Protein AF-I0IQF1-F1 (afdb_monomer_lite)

Organism: Leptospirillum ferrooxidans (strain C2-3) (NCBI:txid1162668)

Foldseek 3Di:
DVVVVVLLVVLLQVLLQCLLVPPADLAFDPDPVRLVVRLVVLLVRSLVVLVCSCVVSVPPVCSLSSLVSSLNSSLNNLVPDPDDPDDSVVSNVSSVVSSVVSD

Radius of gyration: 14.23 Å; chains: 1; bounding box: 28×23×43 Å

Sequence (103 aa):
METTQVKKEEIIMKAEKKGRLALIDPAPDPTEDGLISWKQNVRGYFGAVCDDLVMEYHAPELRGEILDALERGCEVLINRQPVMDVPHEEAIRHLKEVFAELH

pLDDT: mean 93.73, std 7.67, range [54.53, 98.56]

Structure (mmCIF, N/CA/C/O backbone):
data_AF-I0IQF1-F1
#
_entry.id   AF-I0IQF1-F1
#
loop_
_atom_site.group_PDB
_atom_site.id
_atom_site.type_symbol
_atom_site.label_atom_id
_atom_site.label_alt_id
_atom_site.label_comp_id
_atom_site.label_asym_id
_atom_site.label_entity_id
_atom_site.label_seq_id
_atom_site.pdbx_PDB_ins_code
_atom_site.Cartn_x
_atom_site.Cartn_y
_atom_site.Cartn_z
_atom_site.occupancy
_atom_site.B_iso_or_equiv
_atom_site.auth_seq_id
_atom_site.auth_comp_id
_atom_site.auth_asym_id
_atom_site.auth_atom_id
_atom_site.pdbx_PDB_model_num
ATOM 1 N N . MET A 1 1 ? -13.685 -4.953 28.290 1.00 54.53 1 MET A N 1
ATOM 2 C CA . MET A 1 1 ? -12.415 -4.686 27.574 1.00 54.53 1 MET A CA 1
ATOM 3 C C . MET A 1 1 ? -12.253 -5.554 26.325 1.00 54.53 1 MET A C 1
ATOM 5 O O . MET A 1 1 ? -11.610 -5.101 25.395 1.00 54.53 1 MET A O 1
ATOM 9 N N . GLU A 1 2 ? -12.892 -6.728 26.242 1.00 58.38 2 GLU A N 1
ATOM 10 C CA . GLU A 1 2 ? -12.910 -7.599 25.045 1.00 58.38 2 GLU A CA 1
ATOM 11 C C . GLU A 1 2 ? -13.448 -6.920 23.771 1.00 58.38 2 GLU A C 1
ATOM 13 O O . GLU A 1 2 ? -12.915 -7.092 22.681 1.00 58.38 2 GLU A O 1
ATOM 18 N N . THR A 1 3 ? -14.466 -6.071 23.910 1.00 62.78 3 THR A N 1
ATOM 19 C CA . THR A 1 3 ? -15.124 -5.388 22.786 1.00 62.78 3 THR A CA 1
ATOM 20 C C . THR A 1 3 ? -14.245 -4.368 22.058 1.00 62.78 3 THR A C 1
ATOM 22 O O . THR A 1 3 ? -14.502 -4.084 20.892 1.00 62.78 3 THR A O 1
ATOM 25 N N . THR A 1 4 ? -13.219 -3.812 22.708 1.00 69.38 4 THR A N 1
ATOM 26 C CA . THR A 1 4 ? -12.308 -2.832 22.090 1.00 69.38 4 THR A CA 1
ATOM 27 C C . THR A 1 4 ? -11.222 -3.523 21.267 1.00 69.38 4 THR A C 1
ATOM 29 O O . THR A 1 4 ? -10.889 -3.064 20.178 1.00 69.38 4 THR A O 1
ATOM 32 N N . GLN A 1 5 ? -10.717 -4.661 21.749 1.00 76.31 5 GLN A N 1
ATOM 33 C CA . GLN A 1 5 ? -9.694 -5.439 21.050 1.00 76.31 5 GLN A CA 1
ATOM 34 C C . GLN A 1 5 ? -10.240 -6.068 19.761 1.00 76.31 5 GLN A C 1
ATOM 36 O O . GLN A 1 5 ? -9.617 -5.939 18.712 1.00 76.31 5 GLN A O 1
ATOM 41 N N . VAL A 1 6 ? -11.441 -6.653 19.813 1.00 80.25 6 VAL A N 1
ATOM 42 C CA . VAL A 1 6 ? -12.086 -7.247 18.628 1.00 80.25 6 VAL A CA 1
ATOM 43 C C . VAL A 1 6 ? -12.325 -6.200 17.531 1.00 80.25 6 VAL A C 1
ATOM 45 O O . VAL A 1 6 ? -12.069 -6.462 16.359 1.00 80.25 6 VAL A O 1
ATOM 48 N N . LYS A 1 7 ? -12.748 -4.982 17.901 1.00 87.06 7 LYS A N 1
ATOM 49 C CA . LYS A 1 7 ? -12.930 -3.876 16.943 1.00 87.06 7 LYS A CA 1
ATOM 50 C C . LYS A 1 7 ? -11.620 -3.443 16.294 1.00 87.06 7 LYS A C 1
ATOM 52 O O . LYS A 1 7 ? -11.587 -3.204 15.093 1.00 87.06 7 LYS A O 1
ATOM 57 N N . LYS A 1 8 ? -10.544 -3.355 17.076 1.00 92.81 8 LYS A N 1
ATOM 58 C CA . LYS A 1 8 ? -9.213 -3.047 16.551 1.00 92.81 8 LYS A CA 1
ATOM 59 C C . LYS A 1 8 ? -8.785 -4.089 15.515 1.00 92.81 8 LYS A C 1
ATOM 61 O O . LYS A 1 8 ? -8.426 -3.720 14.403 1.00 92.81 8 LYS A O 1
ATOM 66 N N . GLU A 1 9 ? -8.875 -5.374 15.846 1.00 94.44 9 GLU A N 1
ATOM 67 C CA . GLU A 1 9 ? -8.513 -6.461 14.926 1.00 94.44 9 GLU A CA 1
ATOM 68 C C . GLU A 1 9 ? -9.333 -6.416 13.626 1.00 94.44 9 GLU A C 1
ATOM 70 O O . GLU A 1 9 ? -8.777 -6.588 12.542 1.00 94.44 9 GLU A O 1
ATOM 75 N N . GLU A 1 10 ? -10.630 -6.103 13.704 1.00 94.88 10 GLU A N 1
ATOM 76 C CA . GLU A 1 10 ? -11.487 -5.917 12.526 1.00 94.88 10 GLU A CA 1
ATOM 77 C C . GLU A 1 10 ? -10.988 -4.790 11.606 1.00 94.88 10 GLU A C 1
ATOM 79 O O . GLU A 1 10 ? -10.878 -4.984 10.390 1.00 94.88 10 GLU A O 1
ATOM 84 N N . ILE A 1 11 ? -10.641 -3.632 12.179 1.00 95.88 11 ILE A N 1
ATOM 85 C CA . ILE A 1 11 ? -10.123 -2.475 11.435 1.00 95.88 11 ILE A CA 1
ATOM 86 C C . ILE A 1 11 ? -8.817 -2.842 10.724 1.00 95.88 11 ILE A C 1
ATOM 88 O O . ILE A 1 11 ? -8.676 -2.594 9.525 1.00 95.88 11 ILE A O 1
ATOM 92 N N . ILE A 1 12 ? -7.892 -3.495 11.433 1.00 97.81 12 ILE A N 1
ATOM 93 C C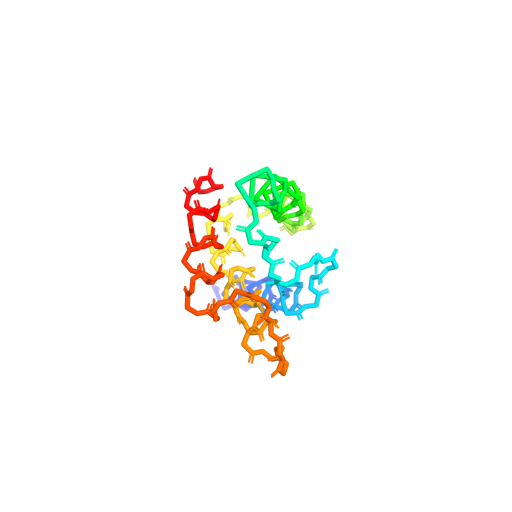A . ILE A 1 12 ? -6.600 -3.928 10.886 1.00 97.81 12 ILE A CA 1
ATOM 94 C C . ILE A 1 12 ? -6.787 -4.952 9.762 1.00 97.81 12 ILE A C 1
ATOM 96 O O . ILE A 1 12 ? -6.191 -4.813 8.694 1.00 97.81 12 ILE A O 1
ATOM 100 N N . MET A 1 13 ? -7.668 -5.941 9.938 1.00 97.44 13 MET A N 1
ATOM 101 C CA . MET A 1 13 ? -7.972 -6.916 8.885 1.00 97.44 13 MET A CA 1
ATOM 102 C C . MET A 1 13 ? -8.577 -6.256 7.639 1.00 97.44 13 MET A C 1
ATOM 104 O O . MET A 1 13 ? -8.268 -6.647 6.507 1.00 97.44 13 MET A O 1
ATOM 108 N N . LYS A 1 14 ? -9.441 -5.250 7.822 1.00 97.88 14 LYS A N 1
ATOM 109 C CA . LYS A 1 14 ? -10.038 -4.497 6.713 1.00 97.88 14 LYS A CA 1
ATOM 110 C C . LYS A 1 14 ? -9.001 -3.640 5.991 1.00 97.88 14 LYS A C 1
ATOM 112 O O . LYS A 1 14 ? -9.000 -3.631 4.758 1.00 97.88 14 LYS A O 1
ATOM 117 N N . ALA A 1 15 ? -8.122 -2.971 6.733 1.00 98.31 15 ALA A N 1
ATOM 118 C CA . ALA A 1 15 ? -6.999 -2.210 6.196 1.00 98.31 15 ALA A CA 1
ATOM 119 C C . ALA A 1 15 ? -6.093 -3.109 5.341 1.00 98.31 15 ALA A C 1
ATOM 121 O O . ALA A 1 15 ? -5.890 -2.841 4.159 1.00 98.31 15 ALA A O 1
ATOM 122 N N . GLU A 1 16 ? -5.680 -4.262 5.867 1.00 98.56 16 GLU A N 1
ATOM 123 C CA . GLU A 1 16 ? -4.849 -5.210 5.122 1.00 98.56 16 GLU A CA 1
ATOM 124 C C . GLU A 1 16 ? -5.543 -5.735 3.860 1.00 98.56 16 GLU A C 1
ATOM 126 O O . GLU A 1 16 ? -4.946 -5.816 2.785 1.00 98.56 16 GLU A O 1
ATOM 131 N N . LYS A 1 17 ? -6.846 -6.035 3.941 1.00 98.19 17 LYS A N 1
ATOM 132 C CA . LYS A 1 17 ? -7.629 -6.422 2.762 1.00 98.19 17 LYS A CA 1
ATOM 133 C C . LYS A 1 17 ? -7.659 -5.315 1.705 1.00 98.19 17 LYS A C 1
ATOM 135 O O . LYS A 1 17 ? -7.565 -5.639 0.523 1.00 98.19 17 LYS A O 1
ATOM 140 N N . LYS A 1 18 ? -7.795 -4.046 2.102 1.00 98.00 18 LYS A N 1
ATOM 141 C CA . LYS A 1 18 ? -7.750 -2.904 1.175 1.00 98.00 18 LYS A CA 1
ATOM 142 C C . LYS A 1 18 ? -6.365 -2.737 0.548 1.00 98.00 18 LYS A C 1
ATOM 144 O O . LYS A 1 18 ? -6.309 -2.471 -0.645 1.00 98.00 18 LYS A O 1
ATOM 149 N N . GLY A 1 19 ? -5.286 -2.980 1.294 1.00 97.69 19 GLY A N 1
ATOM 150 C CA . GLY A 1 19 ? -3.925 -3.032 0.748 1.00 97.69 19 GLY A CA 1
ATOM 151 C C . GLY A 1 19 ? -3.765 -4.103 -0.333 1.00 97.69 19 GLY A C 1
ATOM 152 O O . GLY A 1 19 ? -3.293 -3.821 -1.428 1.00 97.69 19 GLY A O 1
ATOM 153 N N . ARG A 1 20 ? -4.258 -5.324 -0.076 1.00 97.56 20 ARG A N 1
ATOM 154 C CA . ARG A 1 20 ? -4.196 -6.442 -1.044 1.00 97.56 20 ARG A CA 1
ATOM 155 C C . ARG A 1 20 ? -5.003 -6.226 -2.320 1.00 97.56 20 ARG A C 1
ATOM 157 O O . ARG A 1 20 ? -4.762 -6.911 -3.309 1.00 97.56 20 ARG A O 1
ATOM 164 N N . LEU A 1 21 ? -6.016 -5.368 -2.258 1.00 96.69 21 LEU A N 1
ATOM 165 C CA . LEU A 1 21 ? -6.946 -5.076 -3.349 1.00 96.69 21 LEU A CA 1
ATOM 166 C C . LEU A 1 21 ? -6.787 -3.633 -3.841 1.00 96.69 21 LEU A C 1
ATOM 168 O O . LEU A 1 21 ? -7.730 -3.075 -4.401 1.00 96.69 21 LEU A O 1
ATOM 172 N N . ALA A 1 22 ? -5.636 -3.012 -3.572 1.00 96.56 22 ALA A N 1
ATOM 173 C CA . ALA A 1 22 ? -5.392 -1.630 -3.938 1.00 96.56 22 ALA A CA 1
ATOM 174 C C . ALA A 1 22 ? -5.474 -1.448 -5.459 1.00 96.56 22 ALA A C 1
ATOM 176 O O . ALA A 1 22 ? -4.952 -2.257 -6.224 1.00 96.56 22 ALA A O 1
ATOM 177 N N . LEU A 1 23 ? -6.146 -0.379 -5.887 1.00 93.94 23 LEU A N 1
ATOM 178 C CA . LEU A 1 23 ? -6.298 -0.017 -7.297 1.00 93.94 23 LEU A CA 1
ATOM 179 C C . LEU A 1 23 ? -5.175 0.936 -7.716 1.00 93.94 23 LEU A C 1
ATOM 181 O O . LEU A 1 23 ? -5.422 2.076 -8.099 1.00 93.94 23 LEU A O 1
ATOM 185 N N . ILE A 1 24 ? -3.943 0.461 -7.580 1.00 93.75 24 ILE A N 1
ATOM 186 C CA . ILE A 1 24 ? -2.723 1.156 -7.992 1.00 93.75 24 ILE A CA 1
ATOM 187 C C . ILE A 1 24 ? -1.895 0.230 -8.875 1.00 93.75 24 ILE A C 1
ATOM 189 O O . ILE A 1 24 ? -2.053 -0.993 -8.816 1.00 93.75 24 ILE A O 1
ATOM 193 N N . ASP A 1 25 ? -0.976 0.806 -9.642 1.00 93.50 25 ASP A N 1
ATOM 194 C CA . ASP A 1 25 ? 0.046 0.007 -10.303 1.00 93.50 25 ASP A CA 1
ATOM 195 C C . ASP A 1 25 ? 0.931 -0.664 -9.237 1.00 93.50 25 ASP A C 1
ATOM 197 O O . ASP A 1 25 ? 1.434 0.012 -8.334 1.00 93.50 25 ASP A O 1
ATOM 201 N N . PRO A 1 26 ? 1.115 -1.993 -9.287 1.00 89.50 26 PRO A N 1
ATOM 202 C CA . PRO A 1 26 ? 1.846 -2.728 -8.256 1.00 89.50 26 PRO A CA 1
ATOM 203 C C . PRO A 1 26 ? 3.364 -2.521 -8.335 1.00 89.50 26 PRO A C 1
ATOM 205 O O . PRO A 1 26 ? 4.066 -2.802 -7.368 1.00 89.50 26 PRO A O 1
ATOM 208 N N . ALA A 1 27 ? 3.879 -2.025 -9.458 1.00 89.56 27 ALA A N 1
ATOM 209 C CA . ALA A 1 27 ? 5.295 -1.745 -9.650 1.00 89.56 27 ALA A CA 1
ATOM 210 C C . ALA A 1 27 ? 5.486 -0.319 -10.177 1.00 89.56 27 ALA A C 1
ATOM 212 O O . ALA A 1 27 ? 4.645 0.153 -10.949 1.00 89.56 27 ALA A O 1
ATOM 213 N N . PRO A 1 28 ? 6.587 0.353 -9.803 1.00 90.62 28 PRO A N 1
ATOM 214 C CA . PRO A 1 28 ? 6.983 1.581 -10.465 1.00 90.62 28 PRO A CA 1
ATOM 215 C C . PRO A 1 28 ? 7.444 1.299 -11.897 1.00 90.62 28 PRO A C 1
ATOM 217 O O . PRO A 1 28 ? 7.968 0.226 -12.204 1.00 90.62 28 PRO A O 1
ATOM 220 N N . ASP A 1 29 ? 7.299 2.303 -12.754 1.00 91.06 29 ASP A N 1
ATOM 221 C CA . ASP A 1 29 ? 8.032 2.355 -14.014 1.00 91.06 29 ASP A CA 1
ATOM 222 C C . ASP A 1 29 ? 9.544 2.515 -13.712 1.00 91.06 29 ASP A C 1
ATOM 224 O O . ASP A 1 29 ? 9.900 3.225 -12.764 1.00 91.06 29 ASP A O 1
ATOM 228 N N . PRO A 1 30 ? 10.439 1.838 -14.460 1.00 90.00 30 PRO A N 1
ATOM 229 C CA . PRO A 1 30 ? 11.874 1.800 -14.163 1.00 90.00 30 PRO A CA 1
ATOM 230 C C . PRO A 1 30 ? 12.607 3.129 -14.411 1.00 90.00 30 PRO A C 1
ATOM 232 O O . PRO A 1 30 ? 13.786 3.252 -14.074 1.00 90.00 30 PRO A O 1
ATOM 235 N N . THR A 1 31 ? 11.959 4.119 -15.025 1.00 94.38 31 THR A N 1
ATOM 236 C CA . THR A 1 31 ? 12.513 5.466 -15.184 1.00 94.38 31 THR A CA 1
ATOM 237 C C . THR A 1 31 ? 12.411 6.269 -13.887 1.00 94.38 31 THR A C 1
ATOM 239 O O . THR A 1 31 ? 11.556 6.025 -13.038 1.00 94.38 31 THR A O 1
ATOM 242 N N . GLU A 1 32 ? 13.272 7.276 -13.730 1.00 94.25 32 GLU A N 1
ATOM 243 C CA . GLU A 1 32 ? 13.256 8.154 -12.553 1.00 94.25 32 GLU A CA 1
ATOM 244 C C . GLU A 1 32 ? 11.915 8.896 -12.406 1.00 94.25 32 GLU A C 1
ATOM 246 O O . GLU A 1 32 ? 11.304 8.867 -11.335 1.00 94.25 32 GLU A O 1
ATOM 251 N N . ASP A 1 33 ? 11.412 9.489 -13.493 1.00 95.94 33 ASP A N 1
ATOM 252 C CA . ASP A 1 33 ? 10.110 10.169 -13.514 1.00 95.94 33 ASP A CA 1
ATOM 253 C C . ASP A 1 33 ? 8.957 9.199 -13.213 1.00 95.94 33 ASP A C 1
ATOM 255 O O . ASP A 1 33 ? 8.022 9.531 -12.476 1.00 95.94 33 ASP A O 1
ATOM 259 N N . GLY A 1 34 ? 9.049 7.978 -13.746 1.00 95.50 34 GLY A N 1
ATOM 260 C CA . GLY A 1 34 ? 8.112 6.890 -13.507 1.00 95.50 34 GLY A CA 1
ATOM 261 C C . GLY A 1 34 ? 8.029 6.495 -12.035 1.00 95.50 34 GLY A C 1
ATOM 262 O O . GLY A 1 34 ? 6.939 6.447 -11.459 1.00 95.50 34 GLY A O 1
ATOM 263 N N . LEU A 1 35 ? 9.180 6.304 -11.390 1.00 95.75 35 LEU A N 1
ATOM 264 C CA . LEU A 1 35 ? 9.269 6.032 -9.959 1.00 95.75 35 LEU A CA 1
ATOM 265 C C . LEU A 1 35 ? 8.702 7.185 -9.118 1.00 95.75 35 LEU A C 1
ATOM 267 O O . LEU A 1 35 ? 7.970 6.941 -8.156 1.00 95.75 35 LEU A O 1
ATOM 271 N N . ILE A 1 36 ? 9.014 8.438 -9.463 1.00 96.88 36 ILE A N 1
ATOM 272 C CA . ILE A 1 36 ? 8.495 9.616 -8.752 1.00 96.88 36 ILE A CA 1
ATOM 273 C C . ILE A 1 36 ? 6.967 9.663 -8.841 1.00 96.88 36 ILE A C 1
ATOM 275 O O . ILE A 1 36 ? 6.296 9.822 -7.815 1.00 96.88 36 ILE A O 1
ATOM 279 N N . SER A 1 37 ? 6.414 9.494 -10.045 1.00 97.25 37 SER A N 1
ATOM 280 C CA . SER A 1 37 ? 4.967 9.483 -10.268 1.00 97.25 37 SER A CA 1
ATOM 281 C C . SER A 1 37 ? 4.294 8.332 -9.521 1.00 97.25 37 SER A C 1
ATOM 283 O O . SER A 1 37 ? 3.305 8.541 -8.815 1.00 97.25 37 SER A O 1
ATOM 285 N N . TRP A 1 38 ? 4.877 7.134 -9.581 1.00 97.19 38 TRP A N 1
ATOM 286 C CA . TRP A 1 38 ? 4.375 5.971 -8.859 1.00 97.19 38 TRP A CA 1
ATOM 287 C C . TRP A 1 38 ? 4.3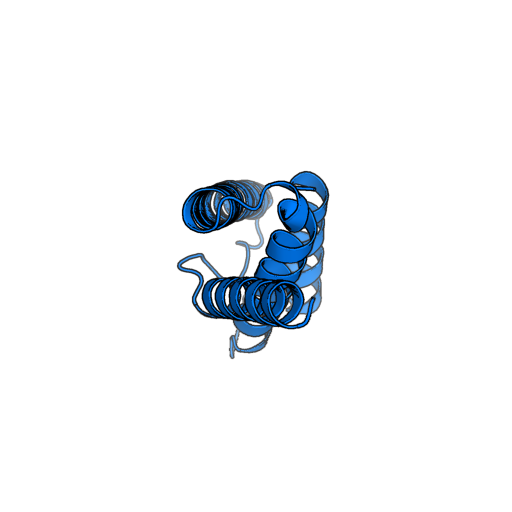27 6.219 -7.348 1.00 97.19 38 TRP A C 1
ATOM 289 O O . TRP A 1 38 ? 3.278 6.042 -6.729 1.00 97.19 38 TRP A O 1
ATOM 299 N N . LYS A 1 39 ? 5.412 6.730 -6.751 1.00 97.38 39 LYS A N 1
ATOM 300 C CA . LYS A 1 39 ? 5.450 7.066 -5.319 1.00 97.38 39 LYS A CA 1
ATOM 301 C C . LYS A 1 39 ? 4.376 8.083 -4.936 1.00 97.38 39 LYS A C 1
ATOM 303 O O . LYS A 1 39 ? 3.756 7.953 -3.882 1.00 97.38 39 LYS A O 1
ATOM 308 N N . GLN A 1 40 ? 4.130 9.091 -5.776 1.00 97.12 40 GLN A N 1
ATOM 309 C CA . GLN A 1 40 ? 3.057 10.064 -5.551 1.00 97.12 40 GLN A CA 1
ATOM 310 C C . GLN A 1 40 ? 1.670 9.410 -5.578 1.00 97.12 40 GLN A C 1
ATOM 312 O O . GLN A 1 40 ? 0.862 9.692 -4.692 1.00 97.12 40 GLN A O 1
ATOM 317 N N . ASN A 1 41 ? 1.420 8.509 -6.529 1.00 97.38 41 ASN A N 1
ATOM 318 C CA . ASN A 1 41 ? 0.155 7.781 -6.637 1.00 97.38 41 ASN A CA 1
ATOM 319 C C . ASN A 1 41 ? -0.080 6.870 -5.427 1.00 97.38 41 ASN A C 1
ATOM 321 O O . ASN A 1 41 ? -1.152 6.916 -4.826 1.00 97.38 41 ASN A O 1
ATOM 325 N N . VAL A 1 42 ? 0.937 6.102 -5.019 1.00 97.75 42 VAL A N 1
ATOM 326 C CA . VAL A 1 42 ? 0.903 5.256 -3.814 1.00 97.75 42 VAL A CA 1
ATOM 327 C C . VAL A 1 42 ? 0.599 6.102 -2.577 1.00 97.75 42 VAL A C 1
ATOM 329 O O . VAL A 1 42 ? -0.325 5.781 -1.828 1.00 97.75 42 VAL A O 1
ATOM 332 N N . ARG A 1 43 ? 1.324 7.216 -2.390 1.00 97.81 43 ARG A N 1
ATOM 333 C CA . ARG A 1 43 ? 1.149 8.124 -1.246 1.00 97.81 43 ARG A CA 1
ATOM 334 C C . ARG A 1 43 ? -0.267 8.694 -1.194 1.00 97.81 43 ARG A C 1
ATOM 336 O O . ARG A 1 43 ? -0.908 8.650 -0.148 1.00 97.81 43 ARG A O 1
ATOM 343 N N . GLY A 1 44 ? -0.760 9.209 -2.321 1.00 97.50 44 GLY A N 1
ATOM 344 C CA . GLY A 1 44 ? -2.101 9.785 -2.418 1.00 97.50 44 GLY A CA 1
ATOM 345 C C . GLY A 1 44 ? -3.199 8.754 -2.164 1.00 97.50 44 GLY A C 1
ATOM 346 O O . GLY A 1 44 ? -4.117 9.011 -1.388 1.00 97.50 44 GLY A O 1
ATOM 347 N N . TYR A 1 45 ? -3.077 7.568 -2.764 1.00 98.12 45 TYR A N 1
ATOM 348 C CA . TYR A 1 45 ? -4.053 6.495 -2.606 1.00 98.12 45 TYR A CA 1
ATOM 349 C C . TYR A 1 45 ? -4.117 5.991 -1.161 1.00 98.12 45 TYR A C 1
ATOM 351 O O . TYR A 1 45 ? -5.190 5.974 -0.557 1.00 98.12 45 TYR A O 1
ATOM 359 N N . PHE A 1 46 ? -2.981 5.596 -0.578 1.00 98.12 46 PHE A N 1
ATOM 360 C CA . PHE A 1 46 ? -2.976 5.020 0.767 1.00 98.12 46 PHE A CA 1
ATOM 361 C C . PHE A 1 46 ? -3.208 6.051 1.867 1.00 98.12 46 PHE A C 1
ATOM 363 O O . PHE A 1 46 ? -3.842 5.706 2.863 1.00 98.12 46 PHE A O 1
ATOM 370 N N . GLY A 1 47 ? -2.794 7.306 1.668 1.00 97.62 47 GLY A N 1
ATOM 371 C CA . GLY A 1 47 ? -3.171 8.409 2.551 1.00 97.62 47 GLY A CA 1
ATOM 372 C C . GLY A 1 47 ? -4.690 8.557 2.639 1.00 97.62 47 GLY A C 1
ATOM 373 O O . GLY A 1 47 ? -5.247 8.483 3.732 1.00 97.62 47 GLY A O 1
ATOM 374 N N . ALA A 1 48 ? -5.371 8.638 1.490 1.00 97.94 48 ALA A N 1
ATOM 375 C CA . ALA A 1 48 ? -6.830 8.740 1.445 1.00 97.94 48 ALA A CA 1
ATOM 376 C C . ALA A 1 48 ? -7.526 7.510 2.052 1.00 97.94 48 ALA A C 1
ATOM 378 O O . ALA A 1 48 ? -8.447 7.648 2.850 1.00 97.94 48 ALA A O 1
ATOM 379 N N . VAL A 1 49 ? -7.058 6.296 1.736 1.00 98.00 49 VAL A N 1
ATOM 380 C CA . VAL A 1 49 ? -7.631 5.063 2.303 1.00 98.00 49 VAL A CA 1
ATOM 381 C C . VAL A 1 49 ? -7.450 4.990 3.823 1.00 98.00 49 VAL A C 1
ATOM 383 O O . VAL A 1 49 ? -8.347 4.513 4.522 1.00 98.00 49 VAL A O 1
ATOM 386 N N . CYS A 1 50 ? -6.303 5.430 4.343 1.00 98.00 50 CYS A N 1
ATOM 387 C CA . CYS A 1 50 ? -6.065 5.499 5.780 1.00 98.00 50 CYS A CA 1
ATOM 388 C C . CYS A 1 50 ? -7.007 6.510 6.444 1.00 98.00 50 CYS A C 1
ATOM 390 O O . CYS A 1 50 ? -7.662 6.165 7.428 1.00 98.00 50 CYS A O 1
ATOM 392 N N . ASP A 1 51 ? -7.122 7.716 5.881 1.00 97.69 51 ASP A N 1
ATOM 393 C CA . ASP A 1 51 ? -8.004 8.771 6.388 1.00 97.69 51 ASP A CA 1
ATOM 394 C C . ASP A 1 51 ? -9.472 8.317 6.407 1.00 97.69 51 ASP A C 1
ATOM 396 O O . ASP A 1 51 ? -10.158 8.487 7.418 1.00 97.69 51 ASP A O 1
ATOM 400 N N . ASP A 1 52 ? -9.928 7.646 5.344 1.00 97.94 52 ASP A N 1
ATOM 401 C CA . ASP A 1 52 ? -11.269 7.065 5.257 1.00 97.94 52 ASP A CA 1
ATOM 402 C C . ASP A 1 52 ? -11.523 6.041 6.370 1.00 97.94 52 ASP A C 1
ATOM 404 O O . ASP A 1 52 ? -12.575 6.069 7.004 1.00 97.94 52 ASP A O 1
ATOM 408 N N . LEU A 1 53 ? -10.571 5.138 6.633 1.00 97.06 53 LEU A N 1
ATOM 409 C CA . LEU A 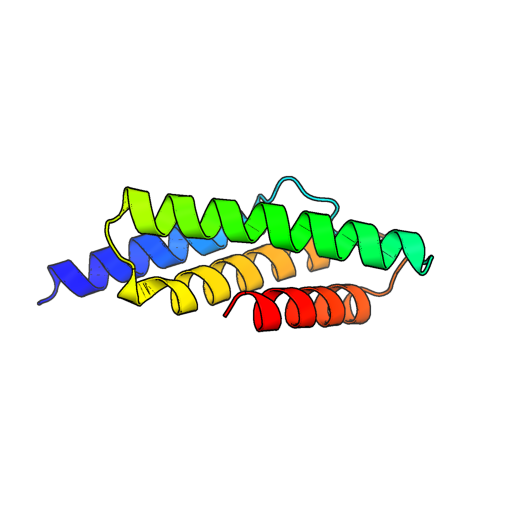1 53 ? -10.706 4.130 7.690 1.00 97.06 53 LEU A CA 1
ATOM 410 C C . LEU A 1 53 ? -10.682 4.762 9.084 1.00 97.06 53 LEU A C 1
ATOM 412 O O . LEU A 1 53 ? -11.491 4.404 9.939 1.00 97.06 53 LEU A O 1
ATOM 416 N N . VAL A 1 54 ? -9.785 5.719 9.320 1.00 96.62 54 VAL A N 1
ATOM 417 C CA . VAL A 1 54 ? -9.725 6.459 10.586 1.00 96.62 54 VAL A CA 1
ATOM 418 C C . VAL A 1 54 ? -11.051 7.172 10.851 1.00 96.62 54 VAL A C 1
ATOM 420 O O . VAL A 1 54 ? -11.566 7.103 11.968 1.00 96.62 54 VAL A O 1
ATOM 423 N N . MET A 1 55 ? -11.625 7.814 9.832 1.00 96.19 55 MET A N 1
ATOM 424 C CA . MET A 1 55 ? -12.899 8.520 9.936 1.00 96.19 55 MET A CA 1
ATOM 425 C C . MET A 1 55 ? -14.083 7.558 10.092 1.00 96.19 55 MET A C 1
ATOM 427 O O . MET A 1 55 ? -14.910 7.757 10.979 1.00 96.19 55 MET A O 1
ATOM 431 N N . GLU A 1 56 ? -14.159 6.499 9.280 1.00 95.38 56 GLU A N 1
ATOM 432 C CA . GLU A 1 56 ? -15.231 5.494 9.326 1.00 95.38 56 GLU A CA 1
ATOM 433 C C . GLU A 1 56 ? -15.352 4.878 10.727 1.00 95.38 56 GLU A C 1
ATOM 435 O O . GLU A 1 56 ? -16.450 4.757 11.276 1.00 95.38 56 GLU A O 1
ATOM 440 N N . TYR A 1 57 ? -14.215 4.542 11.338 1.00 93.81 57 TYR A N 1
ATOM 441 C CA . TYR A 1 57 ? -14.168 3.876 12.637 1.00 93.81 57 TYR A CA 1
ATOM 442 C C . TYR A 1 57 ? -13.950 4.819 13.824 1.00 93.81 57 TYR A C 1
ATOM 444 O O . TYR A 1 57 ? -13.964 4.355 14.963 1.00 93.81 57 TYR A O 1
ATOM 452 N N . HIS A 1 58 ? -13.803 6.126 13.578 1.00 93.00 58 HIS A N 1
ATOM 453 C CA . HIS A 1 58 ? -13.504 7.145 14.591 1.00 93.00 58 HIS A CA 1
ATOM 454 C C . HIS A 1 58 ? -12.285 6.775 15.462 1.00 93.00 58 HIS A C 1
ATOM 456 O O . HIS A 1 58 ? -12.325 6.935 16.680 1.00 93.00 58 HIS A O 1
ATOM 462 N N . ALA A 1 59 ? -11.221 6.258 14.833 1.00 92.88 59 ALA A N 1
ATOM 463 C CA . ALA A 1 59 ? -10.063 5.657 15.506 1.00 92.88 59 ALA A CA 1
ATOM 464 C C . ALA A 1 59 ? -8.720 6.299 15.081 1.00 92.88 59 ALA A C 1
ATOM 466 O O . ALA A 1 59 ? -7.869 5.625 14.489 1.00 92.88 59 ALA A O 1
ATOM 467 N N . PRO A 1 60 ? -8.504 7.607 15.329 1.00 94.69 60 PRO A N 1
ATOM 468 C CA . PRO A 1 60 ? -7.263 8.299 14.960 1.00 94.69 60 PRO A CA 1
ATOM 469 C C . PRO A 1 60 ? -6.016 7.721 15.639 1.00 94.69 60 PRO A C 1
ATOM 471 O O . PRO A 1 60 ? -4.933 7.750 15.060 1.00 94.69 60 PRO A O 1
ATOM 474 N N . GLU A 1 61 ? -6.159 7.148 16.832 1.00 94.25 61 GLU A N 1
ATOM 475 C CA . GLU A 1 61 ? -5.084 6.480 17.562 1.00 94.25 61 GLU A CA 1
ATOM 476 C C . GLU A 1 61 ? -4.564 5.217 16.859 1.00 94.25 61 GLU A C 1
ATOM 478 O O . GLU A 1 61 ? -3.440 4.796 17.121 1.00 94.25 61 GLU A O 1
ATOM 483 N N . LEU A 1 62 ? -5.349 4.633 15.945 1.00 96.31 62 LEU A N 1
ATOM 484 C CA . LEU A 1 62 ? -4.972 3.444 15.178 1.00 96.31 62 LEU A CA 1
ATOM 485 C C . LEU A 1 62 ? -4.346 3.776 13.820 1.00 96.31 62 LEU A C 1
ATOM 487 O O . LEU A 1 62 ? -4.051 2.852 13.064 1.00 96.31 62 LEU A O 1
ATOM 491 N N . ARG A 1 63 ? -4.120 5.058 13.493 1.00 97.00 63 ARG A N 1
ATOM 492 C CA . ARG A 1 63 ? -3.585 5.478 12.185 1.00 97.00 63 ARG A CA 1
ATOM 493 C C . ARG A 1 63 ? -2.337 4.690 11.780 1.00 97.00 63 ARG A C 1
ATOM 495 O O . ARG A 1 63 ? -2.300 4.153 10.678 1.00 97.00 63 ARG A O 1
ATOM 502 N N . GLY A 1 64 ? -1.348 4.596 12.671 1.00 97.06 64 GLY A N 1
ATOM 503 C CA . GLY A 1 64 ? -0.101 3.878 12.392 1.00 97.06 64 GLY A CA 1
ATOM 504 C C . GLY A 1 64 ? -0.341 2.399 12.093 1.00 97.06 64 GLY A C 1
ATOM 505 O O . GLY A 1 64 ? 0.110 1.892 11.078 1.00 97.06 64 GLY A O 1
ATOM 506 N N . GLU A 1 65 ? -1.155 1.728 12.904 1.00 97.75 65 GLU A N 1
ATOM 507 C CA . GLU A 1 65 ? -1.449 0.305 12.710 1.00 97.75 65 GLU A CA 1
ATOM 508 C C . GLU A 1 65 ? -2.263 0.040 11.431 1.00 97.75 65 GLU A C 1
ATOM 510 O O . GLU A 1 65 ? -2.091 -0.992 10.778 1.00 97.75 65 GLU A O 1
ATOM 515 N N . ILE A 1 66 ? -3.143 0.976 11.056 1.00 98.25 66 ILE A N 1
ATOM 516 C CA . ILE A 1 66 ? -3.872 0.955 9.782 1.00 98.25 66 ILE A CA 1
ATOM 517 C C . ILE A 1 66 ? -2.891 1.078 8.612 1.00 98.25 66 ILE A C 1
ATOM 519 O O . ILE A 1 66 ? -3.020 0.319 7.651 1.00 98.25 66 ILE A O 1
ATOM 523 N N . LEU A 1 67 ? -1.922 1.996 8.684 1.00 98.38 67 LEU A N 1
ATOM 524 C CA . LEU A 1 67 ? -0.880 2.147 7.664 1.00 98.38 67 LEU A CA 1
ATOM 525 C C . LEU A 1 67 ? -0.023 0.883 7.556 1.00 98.38 67 LEU A C 1
ATOM 527 O O . LEU A 1 67 ? 0.085 0.345 6.457 1.00 98.38 67 LEU A O 1
ATOM 531 N N . ASP A 1 68 ? 0.442 0.325 8.677 1.00 98.38 68 ASP A N 1
ATOM 532 C CA . ASP A 1 68 ? 1.202 -0.933 8.688 1.00 98.38 68 ASP A CA 1
ATOM 533 C C . ASP A 1 68 ? 0.412 -2.075 8.024 1.00 98.38 68 ASP A C 1
ATOM 535 O O . ASP A 1 68 ? 0.955 -2.938 7.333 1.00 98.38 68 ASP A O 1
ATOM 539 N N . ALA A 1 69 ? -0.902 -2.125 8.259 1.00 98.31 69 ALA A N 1
ATOM 540 C CA . ALA A 1 69 ? -1.774 -3.131 7.669 1.00 98.31 69 ALA A CA 1
ATOM 541 C C . ALA A 1 69 ? -1.962 -2.924 6.162 1.00 98.31 69 ALA A C 1
ATOM 543 O O . ALA A 1 69 ? -1.889 -3.890 5.400 1.00 98.31 69 ALA A O 1
ATOM 544 N N . LEU A 1 70 ? -2.181 -1.681 5.725 1.00 98.44 70 LEU A N 1
ATOM 545 C CA . LEU A 1 70 ? -2.255 -1.323 4.308 1.00 98.44 70 LEU A CA 1
ATOM 546 C C . LEU A 1 70 ? -0.951 -1.678 3.583 1.00 98.44 70 LEU A C 1
ATOM 548 O O . LEU A 1 70 ? -1.019 -2.278 2.508 1.00 98.44 70 LEU A O 1
ATOM 552 N N . GLU A 1 71 ? 0.200 -1.390 4.195 1.00 98.31 71 GLU A N 1
ATOM 553 C CA . GLU A 1 71 ? 1.528 -1.740 3.685 1.00 98.31 71 GLU A CA 1
ATOM 554 C C . GLU A 1 71 ? 1.649 -3.252 3.478 1.00 98.31 71 GLU A C 1
ATOM 556 O O . GLU A 1 71 ? 1.855 -3.694 2.348 1.00 98.31 71 GLU A O 1
ATOM 561 N N . ARG A 1 72 ? 1.417 -4.060 4.527 1.00 98.38 72 ARG A N 1
ATOM 562 C CA . ARG A 1 72 ? 1.458 -5.535 4.439 1.00 98.38 72 ARG A CA 1
ATOM 563 C C . ARG A 1 72 ? 0.534 -6.073 3.353 1.00 98.38 72 ARG A C 1
ATOM 565 O O . ARG A 1 72 ? 0.877 -7.004 2.625 1.00 98.38 72 ARG A O 1
ATOM 572 N N . GLY A 1 73 ? -0.659 -5.494 3.236 1.00 97.94 73 GLY A N 1
ATOM 573 C CA . GLY A 1 73 ? -1.594 -5.864 2.186 1.00 97.94 73 GLY A CA 1
ATOM 574 C C . GLY A 1 73 ? -1.039 -5.560 0.794 1.00 97.94 73 GLY A C 1
ATOM 575 O O . GLY A 1 73 ? -1.117 -6.403 -0.100 1.00 97.94 73 GLY A O 1
ATOM 576 N N . CYS A 1 74 ? -0.453 -4.381 0.613 1.00 97.62 74 CYS A N 1
ATOM 577 C CA . CYS A 1 74 ? 0.125 -3.970 -0.656 1.00 97.62 74 CYS A CA 1
ATOM 578 C C . CYS A 1 74 ? 1.374 -4.791 -1.016 1.00 97.62 74 CYS A C 1
ATOM 580 O O . CYS A 1 74 ? 1.507 -5.203 -2.162 1.00 97.62 74 CYS A O 1
ATOM 582 N N . GLU A 1 75 ? 2.242 -5.143 -0.064 1.00 97.31 75 GLU A N 1
ATOM 583 C CA . GLU A 1 75 ? 3.374 -6.051 -0.315 1.00 97.31 75 GLU A CA 1
ATOM 584 C C . GLU A 1 75 ? 2.917 -7.387 -0.922 1.00 97.31 75 GLU A C 1
ATOM 586 O O . GLU A 1 75 ? 3.557 -7.931 -1.824 1.00 97.31 75 GLU A O 1
ATOM 591 N N . VAL A 1 76 ? 1.785 -7.927 -0.459 1.00 96.69 76 VAL A N 1
ATOM 592 C CA . VAL A 1 76 ? 1.200 -9.151 -1.027 1.00 96.69 76 VAL A CA 1
ATOM 593 C C . VAL A 1 76 ? 0.708 -8.923 -2.459 1.00 96.69 76 VAL A C 1
ATOM 595 O O . VAL A 1 76 ? 0.826 -9.829 -3.283 1.00 96.69 76 VAL A O 1
ATOM 598 N N . LEU A 1 77 ? 0.168 -7.741 -2.774 1.00 95.69 77 LEU A N 1
ATOM 599 C CA . LEU A 1 77 ? -0.220 -7.375 -4.140 1.00 95.69 77 LEU A CA 1
ATOM 600 C C . LEU A 1 77 ? 1.001 -7.352 -5.074 1.00 95.69 77 LEU A C 1
ATOM 602 O O . LEU A 1 77 ? 0.923 -7.924 -6.162 1.00 95.69 77 LEU A O 1
ATOM 606 N N . ILE A 1 78 ? 2.120 -6.767 -4.632 1.00 95.81 78 ILE A N 1
ATOM 607 C CA . ILE A 1 78 ? 3.387 -6.738 -5.383 1.00 95.81 78 ILE A CA 1
ATOM 608 C C . ILE A 1 78 ? 3.914 -8.160 -5.601 1.00 95.81 78 ILE A C 1
ATOM 610 O O . ILE A 1 78 ? 4.163 -8.576 -6.727 1.00 95.81 78 ILE A O 1
ATOM 614 N N . ASN A 1 79 ? 4.007 -8.959 -4.537 1.00 95.12 79 ASN A N 1
ATOM 615 C CA . ASN A 1 79 ? 4.552 -10.318 -4.612 1.00 95.12 79 ASN A CA 1
ATOM 616 C C . ASN A 1 79 ? 3.725 -11.285 -5.472 1.00 95.12 79 ASN A C 1
ATOM 618 O O . ASN A 1 79 ? 4.232 -12.324 -5.893 1.00 95.12 79 ASN A O 1
ATOM 622 N N . ARG A 1 80 ? 2.446 -10.980 -5.711 1.00 93.94 80 ARG A N 1
ATOM 623 C CA . ARG A 1 80 ? 1.565 -11.777 -6.577 1.00 93.94 80 ARG A CA 1
ATOM 624 C C . ARG A 1 80 ? 1.722 -11.457 -8.058 1.00 93.94 80 ARG A C 1
ATOM 626 O O . ARG A 1 80 ? 1.128 -12.170 -8.867 1.00 93.94 80 ARG A O 1
ATOM 633 N N . GLN A 1 81 ? 2.471 -10.416 -8.415 1.00 91.25 81 GLN A N 1
ATOM 634 C CA . GLN A 1 81 ? 2.707 -10.108 -9.816 1.00 91.25 81 GLN A CA 1
ATOM 635 C C . GLN A 1 81 ? 3.597 -11.194 -10.436 1.00 91.25 81 GLN A C 1
ATOM 637 O O . GLN A 1 81 ? 4.646 -11.517 -9.882 1.00 91.25 81 GLN A O 1
ATOM 642 N N . PRO A 1 82 ? 3.181 -11.808 -11.557 1.00 85.81 82 PRO A N 1
ATOM 643 C CA . PRO A 1 82 ? 3.941 -12.893 -12.171 1.00 85.81 82 PRO A CA 1
ATOM 644 C C . PRO A 1 82 ? 5.208 -12.394 -12.875 1.00 85.81 82 PRO A C 1
ATOM 646 O O . PRO A 1 82 ? 6.185 -13.133 -12.968 1.00 85.81 82 PRO A O 1
ATOM 649 N N . VAL A 1 83 ? 5.174 -11.165 -13.397 1.00 86.19 83 VAL A N 1
ATOM 650 C CA . VAL A 1 83 ? 6.276 -10.490 -14.087 1.00 86.19 83 VAL A CA 1
ATOM 651 C C . VAL A 1 83 ? 6.156 -8.997 -13.797 1.00 86.19 83 VAL A C 1
ATOM 653 O O . VAL A 1 83 ? 5.053 -8.455 -13.845 1.00 86.19 83 VAL A O 1
ATOM 656 N N . MET A 1 84 ? 7.283 -8.349 -13.514 1.00 89.19 84 MET A N 1
ATOM 657 C CA . MET A 1 84 ? 7.400 -6.901 -13.363 1.00 89.19 84 MET A CA 1
ATOM 658 C C . MET A 1 84 ? 8.697 -6.435 -14.027 1.00 89.19 84 MET A C 1
ATOM 660 O O . MET A 1 84 ? 9.680 -7.178 -14.044 1.00 89.19 84 MET A O 1
ATOM 664 N N . ASP A 1 85 ? 8.704 -5.207 -14.541 1.00 88.12 85 ASP A N 1
ATOM 665 C CA . ASP A 1 85 ? 9.895 -4.598 -15.151 1.00 88.12 85 ASP A CA 1
ATOM 666 C C . ASP A 1 85 ? 10.952 -4.192 -14.109 1.00 88.12 85 ASP A C 1
ATOM 668 O O . ASP A 1 85 ? 12.125 -4.009 -14.435 1.00 88.12 85 ASP A O 1
ATOM 672 N N . VAL A 1 86 ? 10.543 -4.095 -12.841 1.00 90.50 86 VAL A N 1
ATOM 673 C CA . VAL A 1 86 ? 11.392 -3.808 -11.681 1.00 90.50 86 VAL A CA 1
ATOM 674 C C . VAL A 1 86 ? 11.388 -5.024 -10.742 1.00 90.50 86 VAL A C 1
ATOM 676 O O . VAL A 1 86 ? 10.330 -5.630 -10.537 1.00 90.50 86 VAL A O 1
ATOM 679 N N . PRO A 1 87 ? 12.532 -5.407 -10.139 1.00 92.94 87 PRO A N 1
ATOM 680 C CA . PRO A 1 87 ? 12.580 -6.490 -9.161 1.00 92.94 87 PRO A CA 1
ATOM 681 C C . PRO A 1 87 ? 11.594 -6.290 -8.001 1.00 92.94 87 PRO A C 1
ATOM 683 O O . PRO A 1 87 ? 11.439 -5.187 -7.478 1.00 92.94 87 PRO A O 1
ATOM 686 N N . HIS A 1 88 ? 10.973 -7.381 -7.537 1.00 92.81 88 HIS A N 1
ATOM 687 C CA . HIS A 1 88 ? 9.983 -7.339 -6.449 1.00 92.81 88 HIS A CA 1
ATOM 688 C C . HIS A 1 88 ? 10.538 -6.678 -5.180 1.00 92.81 88 HIS A C 1
ATOM 690 O O . HIS A 1 88 ? 9.871 -5.851 -4.565 1.00 92.81 88 HIS A O 1
ATOM 696 N N . GLU A 1 89 ? 11.775 -7.012 -4.809 1.00 93.50 89 GLU A N 1
ATOM 697 C CA . GLU A 1 89 ? 12.446 -6.459 -3.628 1.00 93.50 89 GLU A CA 1
ATOM 698 C C . GLU A 1 89 ? 12.634 -4.940 -3.727 1.00 93.50 89 GLU A C 1
ATOM 700 O O . GLU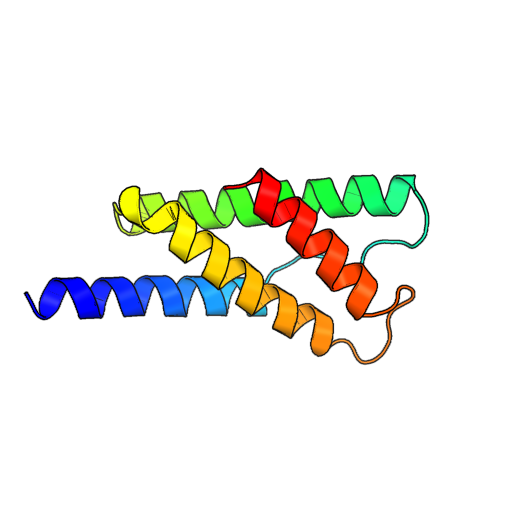 A 1 89 ? 12.497 -4.227 -2.732 1.00 93.50 89 GLU A O 1
ATOM 705 N N . GLU A 1 90 ? 12.898 -4.431 -4.930 1.00 94.88 90 GLU A N 1
ATOM 706 C CA . GLU A 1 90 ? 13.075 -3.003 -5.176 1.00 94.88 90 GLU A CA 1
ATOM 707 C C . GLU A 1 90 ? 11.739 -2.253 -5.133 1.00 94.88 90 GLU A C 1
ATOM 709 O O . GLU A 1 90 ? 11.641 -1.222 -4.465 1.00 94.88 90 GLU A O 1
ATOM 714 N N . ALA A 1 91 ? 10.686 -2.808 -5.741 1.00 95.44 91 ALA A N 1
ATOM 715 C CA . ALA A 1 91 ? 9.333 -2.263 -5.635 1.00 95.44 91 ALA A CA 1
ATOM 716 C C . ALA A 1 91 ? 8.851 -2.216 -4.170 1.00 95.44 91 ALA A C 1
ATOM 718 O O . ALA A 1 91 ? 8.324 -1.198 -3.721 1.00 95.44 91 ALA A O 1
ATOM 719 N N . ILE A 1 92 ? 9.102 -3.278 -3.392 1.00 96.75 92 ILE A N 1
ATOM 720 C CA . ILE A 1 92 ? 8.784 -3.326 -1.955 1.00 96.75 92 ILE A CA 1
ATOM 721 C C . ILE A 1 92 ? 9.603 -2.296 -1.173 1.00 96.75 92 ILE A C 1
ATOM 723 O O . ILE A 1 92 ? 9.058 -1.610 -0.311 1.00 9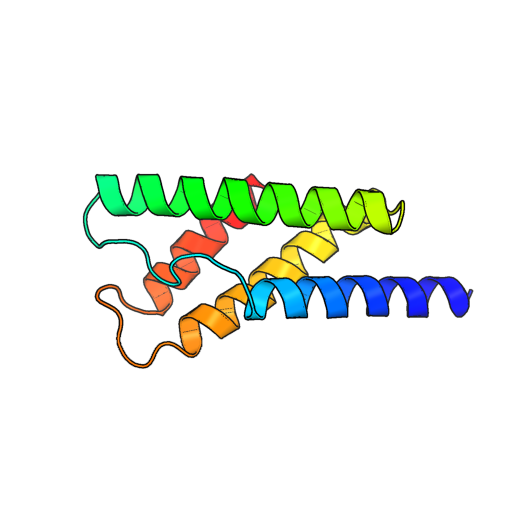6.75 92 ILE A O 1
ATOM 727 N N . ARG A 1 93 ? 10.899 -2.134 -1.463 1.00 96.94 93 ARG A N 1
ATOM 728 C CA . ARG A 1 93 ? 11.723 -1.103 -0.814 1.00 96.94 93 ARG A CA 1
ATOM 729 C C . ARG A 1 93 ? 11.148 0.295 -1.049 1.00 96.94 93 ARG A C 1
ATOM 731 O O . ARG A 1 93 ? 11.022 1.068 -0.105 1.00 96.94 93 ARG A O 1
ATOM 738 N N . HIS A 1 94 ? 10.757 0.608 -2.282 1.00 96.81 94 HIS A N 1
ATOM 739 C CA . HIS A 1 94 ? 10.142 1.894 -2.600 1.00 96.81 94 HIS A CA 1
ATOM 740 C C . HIS A 1 94 ? 8.767 2.080 -1.964 1.00 96.81 94 HIS A C 1
ATOM 742 O O . HIS A 1 94 ? 8.458 3.186 -1.525 1.00 96.81 94 HIS A O 1
ATOM 748 N N . LEU A 1 95 ? 7.968 1.016 -1.869 1.00 97.19 95 LEU A N 1
ATOM 749 C CA . LEU A 1 95 ? 6.713 1.028 -1.122 1.00 97.19 95 LEU A CA 1
ATOM 750 C C . LEU A 1 95 ? 6.958 1.431 0.341 1.00 97.19 95 LEU A C 1
ATOM 752 O O . LEU A 1 95 ? 6.305 2.344 0.838 1.00 97.19 95 LEU A O 1
ATOM 756 N N . LYS A 1 96 ? 7.944 0.810 1.000 1.00 97.25 96 LYS A N 1
ATOM 757 C CA . LYS A 1 96 ? 8.309 1.102 2.397 1.00 97.25 96 LYS A CA 1
ATOM 758 C C . LYS A 1 96 ? 8.750 2.534 2.614 1.00 97.25 96 LYS A C 1
ATOM 760 O O . LYS A 1 96 ? 8.379 3.141 3.609 1.00 97.25 96 LYS A O 1
ATOM 765 N N . GLU A 1 97 ? 9.518 3.083 1.678 1.00 96.81 97 GLU A N 1
ATOM 766 C CA . GLU A 1 97 ? 9.905 4.496 1.715 1.00 96.81 97 GLU A CA 1
ATOM 767 C C . GLU A 1 97 ? 8.670 5.404 1.706 1.00 96.81 97 GLU A C 1
ATOM 769 O O . GLU A 1 97 ? 8.599 6.336 2.497 1.00 96.81 97 GLU A O 1
ATOM 774 N N . VAL A 1 98 ? 7.670 5.102 0.870 1.00 97.00 98 VAL A N 1
ATOM 775 C CA . VAL A 1 98 ? 6.423 5.880 0.829 1.00 97.00 98 VAL A CA 1
ATOM 776 C C . VAL A 1 98 ? 5.624 5.735 2.123 1.00 97.00 98 VAL A C 1
ATOM 778 O O . VAL A 1 98 ? 5.133 6.735 2.640 1.00 97.00 98 VAL A O 1
ATOM 781 N N . PHE A 1 99 ? 5.490 4.523 2.664 1.00 97.38 99 PHE A N 1
ATOM 782 C CA . PHE A 1 99 ? 4.764 4.316 3.920 1.00 97.38 99 PHE A CA 1
ATOM 783 C C . PHE A 1 99 ? 5.461 4.993 5.101 1.00 97.38 99 PHE A C 1
ATOM 785 O O . PHE A 1 99 ? 4.788 5.651 5.887 1.00 97.38 99 PHE A O 1
ATOM 792 N N . ALA A 1 100 ? 6.793 4.959 5.172 1.00 96.31 100 ALA A N 1
ATOM 793 C CA . ALA A 1 100 ? 7.555 5.675 6.193 1.00 96.31 100 ALA A CA 1
ATOM 794 C C . ALA A 1 100 ? 7.322 7.199 6.175 1.00 96.31 100 ALA A C 1
ATOM 796 O O . ALA A 1 100 ? 7.414 7.832 7.220 1.00 96.31 100 ALA A O 1
ATOM 797 N N . GLU A 1 101 ? 7.003 7.790 5.019 1.00 95.38 101 GLU A N 1
ATOM 798 C CA . GLU A 1 101 ? 6.628 9.208 4.905 1.00 95.38 101 GLU A CA 1
ATOM 799 C C . GLU A 1 101 ? 5.172 9.501 5.317 1.00 95.38 101 GLU A C 1
ATOM 801 O O . GLU A 1 101 ? 4.828 10.659 5.553 1.00 95.38 101 GLU A O 1
ATOM 806 N N . LEU A 1 102 ? 4.299 8.485 5.342 1.00 92.44 102 LEU A N 1
ATOM 807 C CA . LEU A 1 102 ? 2.887 8.611 5.731 1.00 92.44 102 LEU A CA 1
ATOM 808 C C . LEU A 1 102 ? 2.661 8.497 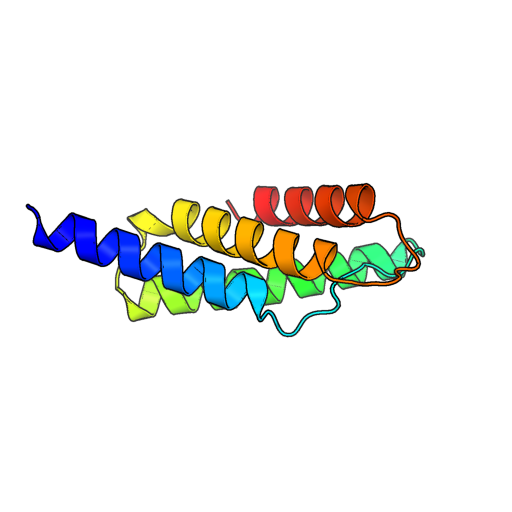7.248 1.00 92.44 102 LEU A C 1
ATOM 810 O O . LEU A 1 102 ? 1.604 8.932 7.725 1.00 92.44 102 LEU A O 1
ATOM 814 N N . HIS A 1 103 ? 3.607 7.886 7.968 1.00 84.12 103 HIS A N 1
ATOM 815 C CA . HIS A 1 103 ? 3.628 7.777 9.431 1.00 84.12 103 HIS A CA 1
ATOM 816 C C . HIS A 1 103 ? 3.995 9.104 10.104 1.00 84.12 103 HIS A C 1
ATOM 818 O O . HIS A 1 103 ? 3.342 9.415 11.128 1.00 84.12 103 HIS A O 1
#

Secondary structure (DSSP, 8-state):
-HHHHHHHHHHHHHHHHHHHT--S-SS--SSHHHHHHHHHHHHHHHHHHHHHHHHHHT-GGGHHHHHHHHHHHHHHHHHT-S--SS-HHHHHHHHHHHHHHH-